Protein AF-A0A7V6ZPK7-F1 (afdb_monomer_lite)

Structure (mmCIF, N/CA/C/O backbone):
data_AF-A0A7V6ZPK7-F1
#
_entry.id   AF-A0A7V6ZPK7-F1
#
loop_
_atom_site.group_PDB
_atom_site.id
_atom_site.type_symbol
_atom_site.label_atom_id
_atom_site.label_alt_id
_atom_site.label_comp_id
_atom_site.label_asym_id
_atom_site.label_entity_id
_atom_site.label_seq_id
_atom_site.pdbx_PDB_ins_code
_atom_site.Cartn_x
_atom_site.Cartn_y
_atom_site.Cartn_z
_atom_site.occupancy
_atom_site.B_iso_or_equiv
_atom_site.auth_seq_id
_atom_site.auth_comp_id
_atom_site.auth_asym_id
_atom_site.auth_atom_id
_atom_site.pdbx_PDB_model_num
ATOM 1 N N . MET A 1 1 ? -18.048 -4.089 16.394 1.00 71.88 1 MET A N 1
ATOM 2 C CA . MET A 1 1 ? -16.573 -4.043 16.346 1.00 71.88 1 MET A CA 1
ATOM 3 C C . MET A 1 1 ? -16.117 -3.218 17.529 1.00 71.88 1 MET A C 1
ATOM 5 O O . MET A 1 1 ? -16.677 -2.147 17.721 1.00 71.88 1 MET A O 1
ATOM 9 N N . ASP A 1 2 ? -15.189 -3.734 18.328 1.00 90.56 2 ASP A N 1
ATOM 10 C CA . ASP A 1 2 ? -14.598 -2.977 19.434 1.00 90.56 2 ASP A CA 1
ATOM 11 C C . ASP A 1 2 ? -13.760 -1.796 18.902 1.00 90.56 2 ASP A C 1
ATOM 13 O O . ASP A 1 2 ? -13.185 -1.873 17.811 1.00 90.56 2 ASP A O 1
ATOM 17 N N . GLU A 1 3 ? -13.693 -0.694 19.650 1.00 88.31 3 GLU A N 1
ATOM 18 C CA . GLU A 1 3 ? -12.982 0.522 19.231 1.00 88.31 3 GLU A CA 1
ATOM 19 C C . GLU A 1 3 ? -11.475 0.298 19.043 1.00 88.31 3 GLU A C 1
ATOM 21 O O . GLU A 1 3 ? -10.857 0.926 18.177 1.00 88.31 3 GLU A O 1
ATOM 26 N N . LYS A 1 4 ? -10.866 -0.625 19.799 1.00 91.81 4 LYS A N 1
ATOM 27 C CA . LYS A 1 4 ? -9.460 -0.997 19.615 1.00 91.81 4 LYS A CA 1
ATOM 28 C C . LYS A 1 4 ? -9.258 -1.690 18.269 1.00 91.81 4 LYS A C 1
ATOM 30 O O . LYS A 1 4 ? -8.401 -1.273 17.492 1.00 91.81 4 LYS A O 1
ATOM 35 N N . THR A 1 5 ? -10.105 -2.671 17.957 1.00 92.06 5 THR A N 1
ATOM 36 C CA . THR A 1 5 ? -10.072 -3.386 16.674 1.00 92.06 5 THR A CA 1
ATOM 37 C C . THR A 1 5 ? -10.276 -2.427 15.506 1.00 92.06 5 THR A C 1
ATOM 39 O O . THR A 1 5 ? -9.545 -2.483 14.523 1.00 92.06 5 THR A O 1
ATOM 42 N N . LYS A 1 6 ? -11.218 -1.482 15.619 1.00 92.00 6 LYS A N 1
ATOM 43 C CA . LYS A 1 6 ? -11.451 -0.474 14.577 1.00 92.00 6 LYS A CA 1
ATOM 44 C C . LYS A 1 6 ? -10.202 0.361 14.293 1.00 92.00 6 LYS A C 1
ATOM 46 O O . LYS A 1 6 ? -9.876 0.596 13.131 1.00 92.00 6 LYS A O 1
ATOM 51 N N . LYS A 1 7 ? -9.499 0.805 15.339 1.00 93.06 7 LYS A N 1
ATOM 52 C CA . LYS A 1 7 ? -8.257 1.581 15.199 1.00 93.06 7 LYS A CA 1
ATOM 53 C C . LYS A 1 7 ? -7.148 0.776 14.528 1.00 93.06 7 LYS A C 1
ATOM 55 O O . LYS A 1 7 ? -6.471 1.315 13.658 1.00 93.06 7 LYS A O 1
ATOM 60 N N . GLU A 1 8 ? -6.992 -0.494 14.891 1.00 94.25 8 GLU A N 1
ATOM 61 C CA . GLU A 1 8 ? -6.020 -1.393 14.259 1.00 94.25 8 GLU A CA 1
ATOM 62 C C . GLU A 1 8 ? -6.340 -1.608 12.774 1.00 94.25 8 GLU A C 1
ATOM 64 O O . GLU A 1 8 ? -5.457 -1.460 11.934 1.00 94.25 8 GLU A O 1
ATOM 69 N N . LEU A 1 9 ? -7.608 -1.832 12.415 1.00 94.31 9 LEU A N 1
ATOM 70 C CA . LEU A 1 9 ? -8.008 -1.968 11.010 1.00 94.31 9 LEU A CA 1
ATOM 71 C C . LEU A 1 9 ? -7.764 -0.694 10.195 1.00 94.31 9 LEU A C 1
ATOM 73 O O . LEU A 1 9 ? -7.318 -0.771 9.055 1.00 94.31 9 LEU A O 1
ATOM 77 N N . ILE A 1 10 ? -8.022 0.483 10.771 1.00 94.12 10 ILE A N 1
ATOM 78 C CA . ILE A 1 10 ? -7.722 1.772 10.128 1.00 94.12 10 ILE A CA 1
ATOM 79 C C . ILE A 1 10 ? -6.209 1.950 9.946 1.00 94.12 10 ILE A C 1
ATOM 81 O O . ILE A 1 10 ? -5.772 2.514 8.939 1.00 94.12 10 ILE A O 1
ATOM 85 N N . HIS A 1 11 ? -5.404 1.475 10.900 1.00 93.88 11 HIS A N 1
ATOM 86 C CA . HIS A 1 11 ? -3.952 1.470 10.769 1.00 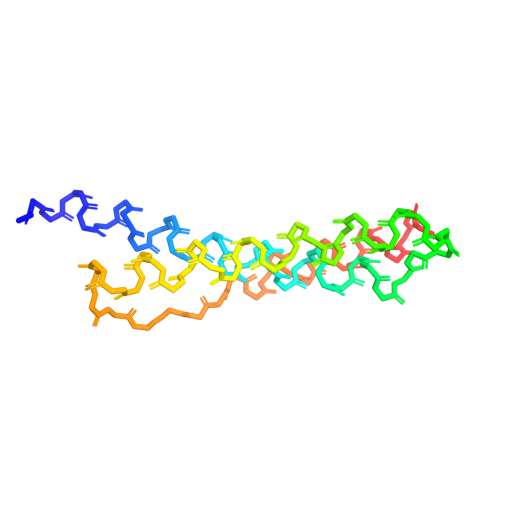93.88 11 HIS A CA 1
ATOM 87 C C . HIS A 1 11 ? -3.505 0.571 9.613 1.00 93.88 11 HIS A C 1
ATOM 89 O O . HIS A 1 11 ? -2.812 1.068 8.728 1.00 93.88 11 HIS A O 1
ATOM 95 N N . PHE A 1 12 ? -3.972 -0.682 9.557 1.00 93.25 12 PHE A N 1
ATOM 96 C CA . PHE A 1 12 ? -3.685 -1.587 8.440 1.00 93.25 12 PHE A CA 1
ATOM 97 C C . PHE A 1 12 ? -4.123 -0.983 7.110 1.00 93.25 12 PHE A C 1
ATOM 99 O O . PHE A 1 12 ? -3.295 -0.815 6.226 1.00 93.25 12 PHE A O 1
ATOM 106 N N . GLN A 1 13 ? -5.368 -0.510 7.005 1.00 94.12 13 GLN A N 1
ATOM 107 C CA . GLN A 1 13 ? -5.878 0.168 5.812 1.00 94.12 13 GLN A CA 1
ATOM 108 C C . GLN A 1 13 ? -4.930 1.275 5.321 1.00 94.12 13 GLN A C 1
ATOM 110 O O . GLN A 1 13 ? -4.693 1.426 4.122 1.00 94.12 13 GLN A O 1
ATOM 115 N N . ARG A 1 14 ? -4.390 2.076 6.242 1.00 94.88 14 ARG A N 1
ATOM 116 C CA . ARG A 1 14 ? -3.482 3.171 5.901 1.00 94.88 14 ARG A CA 1
ATOM 117 C C . ARG A 1 14 ? -2.097 2.680 5.480 1.00 94.88 14 ARG A C 1
ATOM 119 O O . ARG A 1 14 ? -1.502 3.299 4.593 1.00 94.88 14 ARG A O 1
ATOM 126 N N . SER A 1 15 ? -1.596 1.620 6.105 1.00 93.62 15 SER A N 1
ATOM 127 C CA . SER A 1 15 ? -0.336 0.968 5.737 1.00 93.62 15 SER A CA 1
ATOM 128 C C . SER A 1 15 ? -0.427 0.370 4.333 1.00 93.62 15 SER A C 1
ATOM 130 O O . SER A 1 15 ? 0.339 0.795 3.477 1.00 93.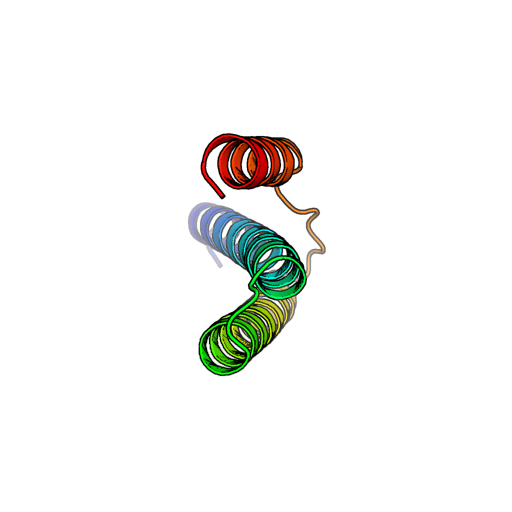62 15 SER A O 1
ATOM 132 N N . GLU A 1 16 ? -1.465 -0.420 4.0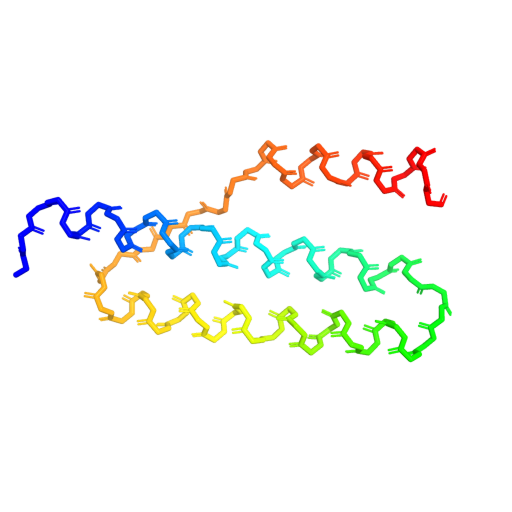42 1.00 95.19 16 GLU A N 1
ATOM 133 C CA . GLU A 1 16 ? -1.731 -0.999 2.711 1.00 95.19 16 GLU A CA 1
ATOM 134 C C . GLU A 1 16 ? -1.749 0.072 1.609 1.00 95.19 16 GLU A C 1
ATOM 136 O O . GLU A 1 16 ? -1.101 -0.027 0.567 1.00 95.19 16 GLU A O 1
ATOM 141 N N . LEU A 1 17 ? -2.442 1.189 1.862 1.00 95.19 17 LEU A N 1
ATOM 142 C CA . LEU A 1 17 ? -2.472 2.300 0.914 1.00 95.19 17 LEU A CA 1
ATOM 143 C C . LEU A 1 17 ? -1.089 2.934 0.718 1.00 95.19 17 LEU A C 1
ATOM 145 O O . LEU A 1 17 ? -0.756 3.381 -0.379 1.00 95.19 17 LEU A O 1
ATOM 149 N N . THR A 1 18 ? -0.296 3.029 1.782 1.00 94.44 18 THR A N 1
ATOM 150 C CA . THR A 1 18 ? 1.066 3.572 1.723 1.00 94.44 18 THR A CA 1
ATOM 151 C C . THR A 1 18 ? 1.968 2.649 0.909 1.00 94.44 18 THR A C 1
ATOM 153 O O . THR A 1 18 ? 2.668 3.132 0.017 1.00 94.44 18 THR A O 1
ATOM 156 N N . ASP A 1 19 ? 1.883 1.344 1.137 1.00 93.00 19 ASP A N 1
ATOM 157 C CA . ASP A 1 19 ? 2.693 0.335 0.458 1.00 93.00 19 ASP A CA 1
ATOM 158 C C . ASP A 1 19 ? 2.328 0.236 -1.027 1.00 93.00 19 ASP A C 1
ATOM 160 O O . ASP A 1 19 ? 3.221 0.277 -1.877 1.00 93.00 19 ASP A O 1
ATOM 164 N N . HIS A 1 20 ? 1.036 0.315 -1.375 1.00 95.38 20 HIS A N 1
ATOM 165 C CA . HIS A 1 20 ? 0.578 0.469 -2.762 1.00 95.38 20 HIS A CA 1
ATOM 166 C C . HIS A 1 20 ? 1.342 1.580 -3.500 1.00 95.38 20 HIS A C 1
ATOM 168 O O . HIS A 1 20 ? 1.882 1.367 -4.593 1.00 95.38 20 HIS A O 1
ATOM 174 N N . TYR A 1 21 ? 1.390 2.783 -2.916 1.00 93.94 21 TYR A N 1
ATOM 175 C CA . TYR A 1 21 ? 2.067 3.929 -3.526 1.00 93.94 21 TYR A CA 1
ATOM 176 C C . TYR A 1 21 ? 3.587 3.771 -3.548 1.00 93.94 21 TYR A C 1
ATOM 178 O O . TYR A 1 21 ? 4.226 4.269 -4.481 1.00 93.94 21 TYR A O 1
ATOM 186 N N . LEU A 1 22 ? 4.163 3.115 -2.541 1.00 91.62 22 LEU A N 1
ATOM 187 C CA . LEU A 1 22 ? 5.590 2.839 -2.475 1.00 91.62 22 LEU A CA 1
ATOM 188 C C . LEU A 1 22 ? 6.008 1.891 -3.601 1.00 91.62 22 LEU A C 1
ATOM 190 O O . LEU A 1 22 ? 6.822 2.282 -4.439 1.00 91.62 22 LEU A O 1
ATOM 194 N N . TYR A 1 23 ? 5.399 0.709 -3.688 1.00 93.44 23 TYR A N 1
ATOM 195 C CA . TYR A 1 23 ? 5.701 -0.267 -4.735 1.00 93.44 23 TYR A CA 1
ATOM 196 C C . TYR A 1 23 ? 5.460 0.302 -6.130 1.00 93.44 23 TYR A C 1
ATOM 198 O O . TYR A 1 23 ? 6.298 0.149 -7.014 1.00 93.44 23 TYR A O 1
ATOM 206 N N . ARG A 1 24 ? 4.395 1.094 -6.313 1.00 93.56 24 ARG A N 1
ATOM 207 C CA . ARG A 1 24 ? 4.150 1.793 -7.582 1.00 93.56 24 ARG A CA 1
ATOM 208 C C . ARG A 1 24 ? 5.273 2.761 -7.957 1.00 93.56 24 ARG A C 1
ATOM 210 O O . ARG A 1 24 ? 5.558 2.947 -9.138 1.00 93.56 24 ARG A O 1
ATOM 217 N N . LYS A 1 25 ? 5.871 3.447 -6.980 1.00 90.88 25 LYS A N 1
ATOM 218 C CA . LYS A 1 25 ? 7.011 4.343 -7.222 1.00 90.88 25 LYS A CA 1
ATOM 219 C C . LYS A 1 25 ? 8.291 3.565 -7.512 1.00 90.88 25 LYS A C 1
ATOM 221 O O . LYS A 1 25 ? 9.040 4.000 -8.382 1.00 90.88 25 LYS A O 1
ATOM 226 N N . LEU A 1 26 ? 8.522 2.457 -6.810 1.00 90.50 26 LEU A N 1
ATOM 227 C CA . LEU A 1 26 ? 9.670 1.580 -7.041 1.00 90.50 26 LEU A CA 1
ATOM 228 C C . LEU A 1 26 ? 9.606 0.956 -8.438 1.00 90.50 26 LEU A C 1
ATOM 230 O O . LEU A 1 26 ? 10.555 1.097 -9.199 1.00 90.50 26 LEU A O 1
ATOM 234 N N . ALA A 1 27 ? 8.451 0.415 -8.834 1.00 92.81 27 ALA A N 1
ATOM 235 C CA . ALA A 1 27 ? 8.227 -0.137 -10.170 1.00 92.81 27 ALA A CA 1
ATOM 236 C C . ALA A 1 27 ? 8.571 0.856 -11.293 1.00 92.81 27 ALA A C 1
ATOM 238 O O . ALA A 1 27 ? 9.177 0.495 -12.292 1.00 92.81 27 ALA A O 1
ATOM 239 N N . LYS A 1 28 ? 8.237 2.142 -11.122 1.00 90.75 28 LYS A N 1
ATOM 240 C CA . LYS A 1 28 ? 8.553 3.190 -12.111 1.00 90.75 28 LYS A CA 1
ATOM 241 C C . LYS A 1 28 ? 10.047 3.467 -12.286 1.00 90.75 28 LYS A C 1
ATOM 243 O O . LYS A 1 28 ? 10.415 4.125 -13.255 1.00 90.75 28 LYS A O 1
ATOM 248 N N . ARG A 1 29 ? 10.874 3.080 -11.317 1.00 89.06 29 ARG A N 1
ATOM 249 C CA . ARG A 1 29 ? 12.326 3.304 -11.314 1.00 89.06 29 ARG A CA 1
ATOM 250 C C . ARG A 1 29 ? 13.120 2.055 -11.637 1.00 89.06 29 ARG A C 1
ATOM 252 O O . ARG A 1 29 ? 14.272 2.1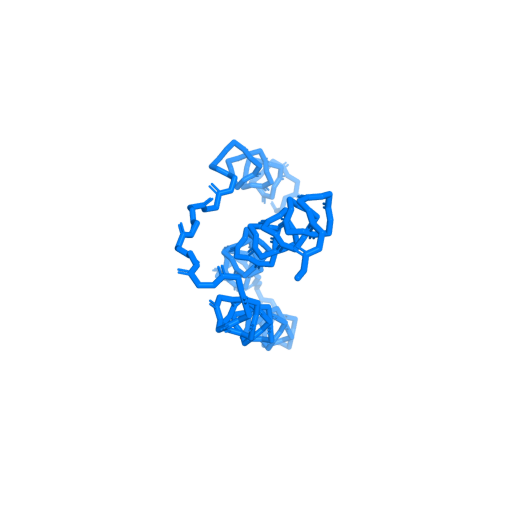73 -12.038 1.00 89.06 29 ARG A O 1
ATOM 259 N N . GLU A 1 30 ? 12.511 0.899 -11.426 1.00 91.38 30 GLU A N 1
ATOM 260 C CA . GLU A 1 30 ? 13.113 -0.384 -11.720 1.00 91.38 30 GLU A CA 1
ATOM 261 C C . GLU A 1 30 ? 13.413 -0.495 -13.221 1.00 91.38 30 GLU A C 1
ATOM 263 O O . GLU A 1 30 ? 12.574 -0.176 -14.067 1.00 91.38 30 GLU A O 1
ATOM 268 N N . LYS A 1 31 ? 14.649 -0.892 -13.531 1.00 91.75 31 LYS A N 1
ATOM 269 C CA . LYS A 1 31 ? 15.161 -1.021 -14.900 1.00 91.75 31 LYS A CA 1
ATOM 270 C C . LYS A 1 31 ? 14.917 -2.423 -15.440 1.00 91.75 31 LYS A C 1
ATOM 272 O O . LYS A 1 31 ? 14.756 -2.587 -16.646 1.00 91.75 31 LYS A O 1
ATOM 277 N N . ASP A 1 32 ? 14.916 -3.417 -14.558 1.00 95.62 32 ASP A N 1
ATOM 278 C CA . ASP A 1 32 ? 14.610 -4.790 -14.917 1.00 95.62 32 ASP A CA 1
ATOM 279 C C . ASP A 1 32 ? 13.090 -4.971 -15.081 1.00 95.62 32 ASP A C 1
ATOM 281 O O . ASP A 1 32 ? 12.310 -4.792 -14.145 1.00 95.62 32 ASP A O 1
ATOM 285 N N . GLU A 1 33 ? 12.644 -5.320 -16.288 1.00 95.19 33 GLU A N 1
ATOM 286 C CA . GLU A 1 33 ? 11.210 -5.438 -16.588 1.00 95.19 33 GLU A CA 1
ATOM 287 C C . GLU A 1 33 ? 10.520 -6.562 -15.796 1.00 95.19 33 GLU A C 1
ATOM 289 O O . GLU A 1 33 ? 9.323 -6.458 -15.511 1.00 95.19 33 GLU A O 1
ATOM 294 N N . HIS A 1 34 ? 11.246 -7.613 -15.396 1.00 96.56 34 HIS A N 1
ATOM 295 C CA . HIS A 1 34 ? 10.684 -8.670 -14.559 1.00 96.56 34 HIS A CA 1
ATOM 296 C C . HIS A 1 34 ? 10.407 -8.146 -13.146 1.00 96.56 34 HIS A C 1
ATOM 298 O O . HIS A 1 34 ? 9.271 -8.228 -12.674 1.00 96.56 34 HIS A O 1
ATOM 304 N N . ASN A 1 35 ? 11.396 -7.520 -12.508 1.00 94.44 35 ASN A N 1
ATOM 305 C CA . ASN A 1 35 ? 11.249 -6.934 -11.174 1.00 94.44 35 ASN A CA 1
ATOM 306 C C . ASN A 1 35 ? 10.205 -5.817 -11.154 1.00 94.44 35 ASN A C 1
ATOM 308 O O . ASN A 1 35 ? 9.380 -5.743 -10.243 1.00 94.44 35 ASN A O 1
ATOM 312 N N . LYS A 1 36 ? 10.189 -4.972 -12.186 1.00 95.69 36 LYS A N 1
ATOM 313 C CA . LYS A 1 36 ? 9.180 -3.925 -12.349 1.00 95.69 36 LYS A CA 1
ATOM 314 C C . LYS A 1 36 ? 7.775 -4.513 -12.356 1.00 95.69 36 LYS A C 1
ATOM 316 O O . LYS A 1 36 ? 6.912 -4.016 -11.636 1.00 95.69 36 LYS A O 1
ATOM 321 N N . LYS A 1 37 ? 7.553 -5.588 -13.117 1.00 97.25 37 LYS A N 1
ATOM 322 C CA . LYS A 1 37 ? 6.257 -6.269 -13.169 1.00 97.25 37 LYS A CA 1
ATOM 323 C C . LYS A 1 37 ? 5.862 -6.844 -11.808 1.00 97.25 37 LYS A C 1
ATOM 325 O O . LYS A 1 37 ? 4.724 -6.646 -11.393 1.00 97.25 37 LYS A O 1
ATOM 330 N N . VAL A 1 38 ? 6.798 -7.469 -11.092 1.00 97.81 38 VAL A N 1
ATOM 331 C CA . VAL A 1 38 ? 6.561 -7.972 -9.727 1.00 97.81 38 VAL A CA 1
ATOM 332 C C . VAL A 1 38 ? 6.145 -6.832 -8.790 1.00 97.81 38 VAL A C 1
ATOM 334 O O . VAL A 1 38 ? 5.146 -6.942 -8.088 1.00 97.81 38 VAL A O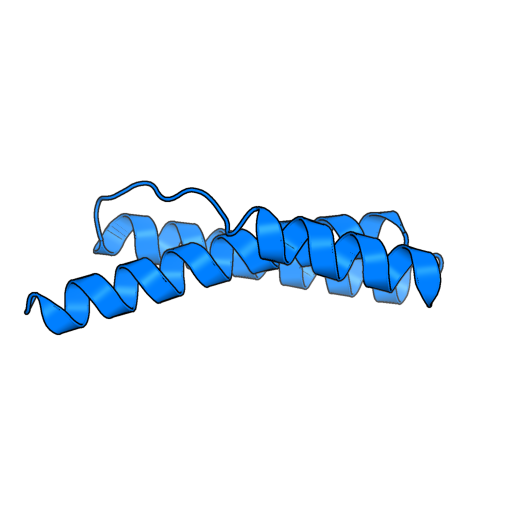 1
ATOM 337 N N . LEU A 1 39 ? 6.841 -5.692 -8.819 1.00 96.38 39 LEU A N 1
ATOM 338 C CA . LEU A 1 39 ? 6.497 -4.523 -8.000 1.00 96.38 39 LEU A CA 1
ATOM 339 C C . LEU A 1 39 ? 5.129 -3.925 -8.373 1.00 96.38 39 LEU A C 1
ATOM 341 O O . LEU A 1 39 ? 4.400 -3.448 -7.501 1.00 96.38 39 LEU A O 1
ATOM 345 N N . GLU A 1 40 ? 4.753 -3.939 -9.654 1.00 96.94 40 GLU A N 1
ATOM 346 C CA . GLU A 1 40 ? 3.415 -3.522 -10.091 1.00 96.94 40 GLU A CA 1
ATOM 347 C C . GLU A 1 40 ? 2.314 -4.477 -9.624 1.00 96.94 40 GLU A C 1
ATOM 349 O O . GLU A 1 40 ? 1.224 -4.014 -9.287 1.00 96.94 40 GLU A O 1
ATOM 354 N N . GLU A 1 41 ? 2.575 -5.784 -9.623 1.00 97.75 41 GLU A N 1
ATOM 355 C CA . GLU A 1 41 ? 1.654 -6.803 -9.112 1.00 97.75 41 GLU A CA 1
ATOM 356 C C . GLU A 1 41 ? 1.446 -6.627 -7.606 1.00 97.75 41 GLU A C 1
ATOM 358 O O . GLU A 1 41 ? 0.309 -6.415 -7.189 1.00 97.75 41 GLU A O 1
ATOM 363 N N . ILE A 1 42 ? 2.528 -6.526 -6.825 1.00 97.06 42 ILE A N 1
ATOM 364 C CA . ILE A 1 42 ? 2.448 -6.255 -5.379 1.00 97.06 42 ILE A CA 1
ATOM 365 C C . ILE A 1 42 ? 1.669 -4.960 -5.122 1.00 97.06 42 ILE A C 1
ATOM 367 O O . ILE A 1 42 ? 0.745 -4.924 -4.317 1.00 97.06 42 ILE A O 1
ATOM 371 N N . SER A 1 43 ? 1.975 -3.885 -5.859 1.00 96.12 43 SER A N 1
ATOM 372 C CA . SER A 1 43 ? 1.238 -2.626 -5.737 1.00 96.12 43 SER A CA 1
ATOM 373 C C . SER A 1 43 ? -0.270 -2.814 -5.953 1.00 96.12 43 SER A C 1
ATOM 375 O O . SER A 1 43 ? -1.070 -2.220 -5.228 1.00 96.12 43 SER A O 1
ATOM 377 N N . LYS A 1 44 ? -0.690 -3.607 -6.943 1.00 97.06 44 LYS A N 1
ATOM 378 C CA . LYS A 1 44 ? -2.117 -3.859 -7.205 1.00 97.06 44 LYS A CA 1
ATOM 379 C C . LYS A 1 44 ? -2.771 -4.629 -6.060 1.00 97.06 44 LYS A C 1
ATOM 381 O O . LYS A 1 44 ? -3.886 -4.261 -5.685 1.00 97.06 44 LYS A O 1
ATOM 386 N N . ASP A 1 45 ? -2.075 -5.603 -5.489 1.00 97.38 45 ASP A N 1
ATOM 387 C CA . ASP A 1 45 ? -2.575 -6.400 -4.368 1.00 97.38 45 ASP A CA 1
ATOM 388 C C . ASP A 1 45 ? -2.814 -5.528 -3.127 1.00 97.38 45 ASP A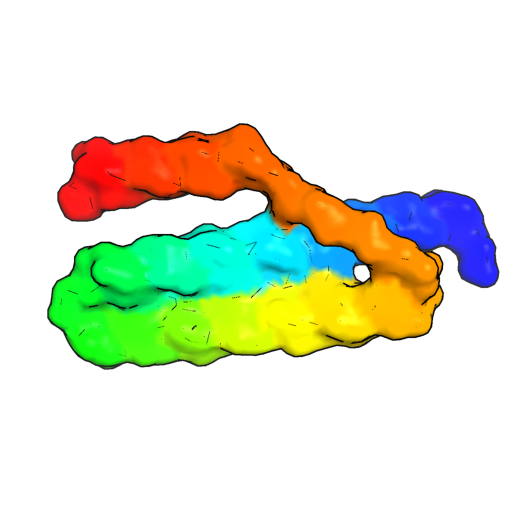 C 1
ATOM 390 O O . ASP A 1 45 ? -3.930 -5.516 -2.603 1.00 97.38 45 ASP A O 1
ATOM 394 N N . GLU A 1 46 ? -1.870 -4.650 -2.760 1.00 96.62 46 GLU A N 1
ATOM 395 C CA . GLU A 1 46 ? -2.070 -3.735 -1.618 1.00 96.62 46 GLU A CA 1
ATOM 396 C C . GLU A 1 46 ? -3.214 -2.735 -1.862 1.00 96.62 46 GLU A C 1
ATOM 398 O O . GLU A 1 46 ? -3.926 -2.313 -0.945 1.00 96.62 46 GLU A O 1
ATOM 403 N N . SER A 1 47 ? -3.470 -2.368 -3.126 1.00 95.75 47 SER A N 1
ATOM 404 C CA . SER A 1 47 ? -4.648 -1.562 -3.472 1.00 95.75 47 SER A CA 1
ATOM 405 C C . SER A 1 47 ? -5.953 -2.320 -3.219 1.00 95.75 47 SER A C 1
ATOM 407 O O . SER A 1 47 ? -6.933 -1.732 -2.747 1.00 95.75 47 SER A O 1
ATOM 409 N N . ALA A 1 48 ? -5.980 -3.620 -3.521 1.00 96.00 48 ALA A N 1
ATOM 410 C CA . ALA A 1 48 ? -7.123 -4.480 -3.249 1.00 96.00 48 ALA A CA 1
ATOM 411 C C . ALA A 1 48 ? -7.320 -4.676 -1.737 1.00 96.00 48 ALA A C 1
ATOM 413 O O . ALA A 1 48 ? -8.452 -4.549 -1.259 1.00 96.00 48 ALA A O 1
ATOM 414 N N . HIS A 1 49 ? -6.238 -4.871 -0.974 1.00 95.62 49 HIS A N 1
ATOM 415 C CA . HIS A 1 49 ? -6.272 -4.926 0.490 1.00 95.62 49 HIS A CA 1
ATOM 416 C C . HIS A 1 49 ? -6.815 -3.628 1.095 1.00 95.62 49 HIS A C 1
ATOM 418 O O . HIS A 1 49 ? -7.744 -3.659 1.904 1.00 95.62 49 HIS A O 1
ATOM 424 N N . TYR A 1 50 ? -6.340 -2.465 0.636 1.00 95.75 50 TYR A N 1
ATOM 425 C CA . TYR A 1 50 ? -6.893 -1.168 1.035 1.00 95.75 50 TYR A CA 1
ATOM 426 C C . TYR A 1 50 ? -8.409 -1.088 0.805 1.00 95.75 50 TYR A C 1
ATOM 428 O O . TYR A 1 50 ? -9.154 -0.653 1.688 1.00 95.75 50 TYR A O 1
ATOM 436 N N . GLN A 1 51 ? -8.884 -1.504 -0.374 1.00 94.69 51 GLN A N 1
ATOM 437 C CA . GLN A 1 51 ? -10.313 -1.486 -0.690 1.00 94.69 51 GLN A CA 1
ATOM 438 C C . GLN A 1 51 ? -11.115 -2.458 0.179 1.00 94.69 51 GLN A C 1
ATOM 440 O O . GLN A 1 51 ? -12.230 -2.127 0.587 1.00 94.69 51 GLN A O 1
ATOM 445 N N . PHE A 1 52 ? -10.562 -3.634 0.474 1.00 95.38 52 PHE A N 1
ATOM 446 C CA . PHE A 1 52 ? -11.158 -4.597 1.393 1.00 95.38 52 PHE A CA 1
ATOM 447 C C . PHE A 1 52 ? -11.328 -3.987 2.788 1.00 95.38 52 PHE A C 1
ATOM 449 O O . PHE A 1 52 ? -12.445 -3.945 3.308 1.00 95.38 52 PHE A O 1
ATOM 456 N N . TRP A 1 53 ? -10.267 -3.399 3.345 1.00 93.81 53 TRP A N 1
ATOM 457 C CA . TRP A 1 53 ? -10.339 -2.747 4.650 1.00 93.81 53 TRP A CA 1
ATOM 458 C C . TRP A 1 53 ? -11.276 -1.546 4.647 1.00 93.81 53 TRP A C 1
ATOM 460 O O . TRP A 1 53 ? -12.071 -1.413 5.570 1.00 93.81 53 TRP A O 1
ATOM 470 N N . LYS A 1 54 ? -11.283 -0.726 3.590 1.00 93.56 54 LYS A N 1
ATOM 471 C CA . LYS A 1 54 ? -12.214 0.406 3.443 1.00 93.56 54 LYS A CA 1
ATOM 472 C C . LYS A 1 54 ? -13.681 -0.025 3.509 1.00 93.56 54 LYS A C 1
ATOM 474 O O . LYS A 1 54 ? -14.495 0.680 4.102 1.00 93.56 54 LYS A O 1
ATOM 479 N N . LYS A 1 55 ? -14.031 -1.175 2.919 1.00 94.38 55 LYS A N 1
ATOM 480 C CA . LYS A 1 55 ? -15.393 -1.731 3.000 1.00 94.38 55 LYS A CA 1
ATOM 481 C C . LYS A 1 55 ? -15.764 -2.138 4.430 1.00 94.38 55 LYS A C 1
ATOM 483 O O . LYS A 1 55 ? -16.924 -2.005 4.800 1.00 94.38 55 LYS A O 1
ATOM 488 N N . ILE A 1 56 ? -14.797 -2.600 5.224 1.00 93.00 56 ILE A N 1
ATOM 489 C CA . ILE A 1 56 ? -15.003 -3.027 6.618 1.00 93.00 56 ILE A CA 1
ATOM 490 C C . ILE A 1 56 ? -15.024 -1.830 7.578 1.00 93.00 56 ILE A C 1
ATOM 492 O O . ILE A 1 56 ? -15.887 -1.743 8.449 1.00 93.00 56 ILE A O 1
ATOM 496 N N . THR A 1 57 ? -14.072 -0.906 7.443 1.00 92.50 57 THR A N 1
ATOM 497 C CA . THR A 1 57 ? -13.910 0.246 8.341 1.00 92.50 57 THR A CA 1
ATOM 498 C C . THR A 1 57 ? -14.906 1.364 8.039 1.00 92.50 57 THR A C 1
ATOM 500 O O . THR A 1 57 ? -15.230 2.146 8.935 1.00 92.50 57 THR A O 1
ATOM 503 N N . GLY A 1 58 ? -15.380 1.454 6.791 1.00 93.19 58 GLY A N 1
ATOM 504 C CA . GLY A 1 58 ? -16.305 2.483 6.316 1.00 93.19 58 GLY A CA 1
ATOM 505 C C . GLY A 1 58 ? -15.690 3.881 6.210 1.00 93.19 58 GLY A C 1
ATOM 506 O O . GLY A 1 58 ? -16.422 4.851 6.032 1.00 93.19 58 GLY A O 1
ATOM 507 N N . VAL A 1 59 ? -14.365 4.013 6.336 1.00 90.69 59 VAL A N 1
ATOM 508 C CA . VAL A 1 59 ? -13.665 5.306 6.321 1.00 90.69 59 VAL A CA 1
ATOM 509 C C . VAL A 1 59 ? -12.640 5.366 5.198 1.00 90.69 59 VAL A C 1
ATOM 511 O O . VAL A 1 59 ? -12.071 4.353 4.799 1.00 90.69 59 VAL A O 1
ATOM 514 N N . ASP A 1 60 ? -12.388 6.567 4.685 1.00 91.38 60 ASP A N 1
ATOM 515 C CA . ASP A 1 60 ? -11.308 6.824 3.734 1.00 91.38 60 ASP A CA 1
ATOM 516 C C . ASP A 1 60 ? -10.088 7.377 4.483 1.00 91.38 60 ASP A C 1
ATOM 518 O O . ASP A 1 60 ? -10.223 8.250 5.346 1.00 91.38 60 ASP A O 1
ATOM 522 N N . VAL A 1 61 ? -8.899 6.859 4.177 1.00 92.56 61 VAL A N 1
ATOM 523 C CA . VAL A 1 61 ? -7.649 7.267 4.826 1.00 92.56 61 VAL A CA 1
ATOM 524 C C . VAL A 1 61 ? -6.637 7.725 3.790 1.00 92.56 61 VAL A C 1
ATOM 526 O O . VAL A 1 61 ? -6.579 7.228 2.673 1.00 92.56 61 VAL A O 1
ATOM 529 N N . LYS A 1 62 ? -5.786 8.676 4.181 1.00 88.88 62 LYS A N 1
ATOM 530 C CA . LYS A 1 62 ? -4.673 9.149 3.348 1.00 88.88 62 LYS A CA 1
ATOM 531 C C . LYS A 1 62 ? -3.394 8.386 3.698 1.00 88.88 62 LYS A C 1
ATOM 533 O O . LYS A 1 62 ? -3.157 8.155 4.885 1.00 88.88 62 LYS A O 1
ATOM 538 N N . PRO A 1 63 ? -2.518 8.081 2.726 1.00 88.81 63 PRO A N 1
ATOM 539 C CA . PRO A 1 63 ? -1.273 7.364 2.996 1.00 88.81 63 PRO A CA 1
ATOM 540 C C . PRO A 1 63 ? -0.345 8.154 3.931 1.00 88.81 63 PRO A C 1
ATOM 542 O O . PRO A 1 63 ? -0.473 9.377 4.106 1.00 88.81 63 PRO A O 1
ATOM 545 N N . TYR A 1 64 ? 0.625 7.471 4.532 1.00 88.62 64 TYR A N 1
ATOM 546 C CA . TYR A 1 64 ? 1.686 8.098 5.316 1.00 88.62 64 TYR A CA 1
ATOM 547 C C . TYR A 1 64 ? 2.665 8.837 4.391 1.00 88.62 64 TYR A C 1
ATOM 549 O O . TYR A 1 64 ? 3.645 8.291 3.890 1.00 88.62 64 TYR A O 1
ATOM 557 N N . ARG A 1 65 ? 2.399 10.129 4.164 1.00 81.81 65 ARG A N 1
ATOM 558 C CA . ARG A 1 65 ? 3.185 10.983 3.254 1.00 81.81 65 ARG A CA 1
ATOM 559 C C . ARG A 1 65 ? 4.678 11.043 3.594 1.00 81.81 65 ARG A C 1
ATOM 561 O O . ARG A 1 65 ? 5.491 11.059 2.678 1.00 81.81 65 ARG A O 1
ATOM 568 N N . PHE A 1 66 ? 5.028 11.059 4.882 1.00 80.31 66 PHE A N 1
ATOM 569 C CA . PHE A 1 66 ? 6.424 11.083 5.328 1.00 80.31 66 PHE A CA 1
ATOM 570 C C . PHE A 1 66 ? 7.160 9.788 4.970 1.00 80.31 66 PHE A C 1
ATOM 572 O O . PHE A 1 66 ? 8.260 9.839 4.433 1.00 80.31 66 PHE A O 1
ATOM 579 N N . GLN A 1 67 ? 6.516 8.637 5.175 1.00 79.19 67 GLN A N 1
ATOM 580 C CA . GLN A 1 67 ? 7.069 7.331 4.823 1.00 79.19 67 GLN A CA 1
ATOM 581 C C . GLN A 1 67 ? 7.306 7.234 3.310 1.00 79.19 67 GLN A C 1
ATOM 583 O O . GLN A 1 67 ? 8.407 6.907 2.876 1.00 79.19 67 GLN A O 1
ATOM 588 N N . LEU A 1 68 ? 6.330 7.654 2.497 1.00 83.19 68 LEU A N 1
ATOM 589 C CA . LEU A 1 68 ? 6.489 7.719 1.038 1.00 83.19 68 LEU A CA 1
ATOM 590 C C . LEU A 1 68 ? 7.633 8.627 0.581 1.00 83.19 68 LEU A C 1
ATOM 592 O O . LEU A 1 68 ? 8.238 8.366 -0.458 1.00 83.19 68 LEU A O 1
ATOM 596 N N . TRP A 1 69 ? 7.891 9.718 1.301 1.00 81.62 69 TRP A N 1
ATOM 597 C CA . TRP A 1 69 ? 8.999 10.618 0.999 1.00 81.62 69 TRP A CA 1
ATOM 598 C C . TRP A 1 69 ? 10.340 9.998 1.400 1.00 81.62 69 TRP A C 1
ATOM 600 O O . TRP A 1 69 ? 11.243 9.949 0.573 1.00 81.62 69 TRP A O 1
ATOM 610 N N . PHE A 1 70 ? 10.438 9.436 2.606 1.00 80.38 70 PHE A N 1
ATOM 611 C CA . PHE A 1 70 ? 11.652 8.793 3.106 1.00 80.38 70 PHE A CA 1
ATOM 612 C C . PHE A 1 70 ? 12.107 7.640 2.204 1.00 80.38 70 PHE A C 1
ATOM 614 O O . PHE A 1 70 ? 13.237 7.647 1.724 1.00 80.38 70 PHE A O 1
ATOM 621 N N . TYR A 1 71 ? 11.216 6.699 1.881 1.00 77.38 71 TYR A N 1
ATOM 622 C CA . TYR A 1 71 ? 11.557 5.578 0.998 1.00 77.38 71 TYR A CA 1
ATOM 623 C C . TYR A 1 71 ? 11.884 6.026 -0.431 1.00 77.38 71 TYR A C 1
ATOM 625 O O . TYR A 1 71 ? 12.754 5.458 -1.094 1.00 77.38 71 TYR A O 1
ATOM 633 N N . TYR A 1 72 ? 11.219 7.074 -0.922 1.00 76.56 72 TYR A N 1
ATOM 634 C CA . TYR A 1 72 ? 11.580 7.674 -2.202 1.00 76.56 72 TYR A CA 1
ATOM 635 C C . TYR A 1 72 ? 12.992 8.271 -2.168 1.00 76.56 72 TYR A C 1
ATOM 637 O O . TYR A 1 72 ? 13.745 8.072 -3.116 1.00 76.56 72 TYR A O 1
ATOM 645 N N . CYS A 1 73 ? 13.365 8.966 -1.093 1.00 77.81 73 CYS A N 1
ATOM 646 C CA . CYS A 1 73 ? 14.712 9.500 -0.907 1.00 77.81 73 CYS A CA 1
ATOM 647 C C . CYS A 1 73 ? 15.753 8.380 -0.826 1.00 77.81 73 CYS A C 1
ATOM 649 O O . CYS A 1 73 ? 16.753 8.443 -1.532 1.00 77.81 73 CYS A O 1
ATOM 651 N N . VAL A 1 74 ? 15.495 7.325 -0.050 1.00 79.44 74 VAL A N 1
ATOM 652 C CA . VAL A 1 74 ? 16.395 6.165 0.049 1.00 79.44 74 VAL A CA 1
ATOM 653 C C . VAL A 1 74 ? 16.575 5.496 -1.316 1.00 79.44 74 VAL A C 1
ATOM 655 O O . VAL A 1 74 ? 17.704 5.273 -1.733 1.00 79.44 74 VAL A O 1
ATOM 658 N N . SER A 1 75 ? 15.494 5.269 -2.069 1.00 74.62 75 SER A N 1
ATOM 659 C CA . SER A 1 75 ? 15.590 4.699 -3.425 1.00 74.62 75 SER A CA 1
ATOM 660 C C . SER A 1 75 ? 16.224 5.628 -4.468 1.00 74.62 75 SER A C 1
ATOM 662 O O . SER A 1 75 ? 16.581 5.150 -5.532 1.00 74.62 75 SER A O 1
ATOM 664 N N . VAL A 1 76 ? 16.356 6.940 -4.215 1.00 77.12 76 VAL A N 1
ATOM 665 C CA . VAL A 1 76 ? 17.212 7.819 -5.046 1.00 77.12 76 VAL A CA 1
ATOM 666 C C . VAL A 1 76 ? 18.675 7.670 -4.661 1.00 77.12 76 VAL A C 1
ATOM 668 O O . VAL A 1 76 ? 19.537 7.678 -5.526 1.00 77.12 76 VAL A O 1
ATOM 671 N N . LEU A 1 77 ? 18.956 7.633 -3.360 1.00 76.19 77 LEU A N 1
ATOM 672 C CA . LEU A 1 77 ? 20.322 7.685 -2.844 1.00 76.19 77 LEU A CA 1
ATOM 673 C C . LEU A 1 77 ? 21.065 6.355 -3.008 1.00 76.19 77 LEU A C 1
ATOM 675 O O . LEU A 1 77 ? 22.284 6.360 -3.128 1.00 76.19 77 LEU A O 1
ATOM 679 N N . PHE A 1 78 ? 20.333 5.241 -2.998 1.00 71.62 78 PHE A N 1
ATOM 680 C CA . PHE A 1 78 ? 20.879 3.882 -3.047 1.00 71.62 78 PHE A CA 1
ATOM 681 C C . PHE A 1 78 ? 20.389 3.063 -4.256 1.00 71.62 78 PHE A C 1
ATOM 683 O O . PHE A 1 78 ? 20.645 1.862 -4.301 1.00 71.62 78 PHE A O 1
ATOM 690 N N . GLY A 1 79 ? 19.656 3.684 -5.189 1.00 61.72 79 GLY A N 1
ATOM 691 C CA . GLY A 1 79 ? 19.145 3.061 -6.420 1.00 61.72 79 GLY A CA 1
ATOM 692 C C . GLY A 1 79 ? 19.890 3.502 -7.673 1.00 61.72 79 GLY A C 1
ATOM 693 O O . GLY A 1 79 ? 20.457 4.616 -7.661 1.00 61.72 79 GLY A O 1
#

Sequence (79 aa):
MDEKTKKELIHFQRSELTDHYLYRKLAKREKDEHNKKVLEEISKDESAHYQFWKKITGVDVKPYRFQLWFYYCVSVLFG

Foldseek 3Di:
DDPVVLVVLVVLLQALQQLLLQLQLVLVVDPDVVSSVVSNVSSVVSVVVNVVSCVVNVDDDHHPPVVSVVSNVVVVVVD

Radius of gyration: 14.1 Å; chains: 1; bounding box: 38×20×36 Å

Secondary structure (DSSP, 8-state):
--HHHHHHHHHHHHHHHHHHHHHHHHHTT--SHHHHHHHHHHHHHHHHHHHHHHHHH-------HHHHHHHHHHHHH--

pLDDT: mean 90.33, std 7.45, range [61.72, 97.81]